Protein AF-A0A5B7I3J6-F1 (afdb_monomer_lite)

pLDDT: mean 78.13, std 15.45, range [41.97, 95.5]

Secondary structure (DSSP, 8-state):
----------------PPP-EEEETTEEEE-----SGGG-EEEEE--B-SS-B-SS-EEEEE-PPPP----S-------

Organism: Portunus trituberculatus (NCBI:txid210409)

Foldseek 3Di:
DDDDDDPPPPPPPDDDDDPDWDADPVGIDDDDDDPDPVSFAKDWAKDADPVGTDPGTDIDGGDDDDDPCPDPDDDPPDD

Sequence (79 aa):
MHSSSSSSSSSSSSTSELSGFVSTEGGSAVEFVAGSLQDYGTLQCWAQNTVGKMTEPCLYHVVPARVKDIGGSLGVMDA

Structure (mmCIF, N/CA/C/O backbone):
data_AF-A0A5B7I3J6-F1
#
_entry.id   AF-A0A5B7I3J6-F1
#
loop_
_atom_site.group_PDB
_atom_site.id
_atom_site.type_symbol
_atom_site.label_atom_id
_atom_site.label_alt_id
_atom_site.label_comp_id
_atom_site.label_asym_id
_atom_site.label_entity_id
_atom_site.label_seq_id
_atom_site.pdbx_PDB_ins_code
_atom_site.Cartn_x
_atom_site.Cartn_y
_atom_site.Cartn_z
_atom_site.occupancy
_atom_site.B_iso_or_equiv
_atom_site.auth_seq_id
_atom_site.auth_comp_id
_atom_site.auth_asym_id
_atom_site.auth_atom_id
_atom_site.pdbx_PDB_model_num
ATOM 1 N N . MET A 1 1 ? -29.826 37.620 -23.368 1.00 47.31 1 MET A N 1
ATOM 2 C CA . MET A 1 1 ? -30.391 36.504 -22.581 1.00 47.31 1 MET A CA 1
ATOM 3 C C . MET A 1 1 ? -29.685 35.220 -22.994 1.00 47.31 1 MET A C 1
ATOM 5 O O . MET A 1 1 ? -30.165 34.542 -23.886 1.00 47.31 1 MET A O 1
ATOM 9 N N . HIS A 1 2 ? -28.535 34.902 -22.407 1.00 43.03 2 HIS A N 1
ATOM 10 C CA . HIS A 1 2 ? -28.064 33.517 -22.391 1.00 43.03 2 HIS A CA 1
ATOM 11 C C . HIS A 1 2 ? -27.270 33.322 -21.104 1.00 43.03 2 HIS A C 1
ATOM 13 O O . HIS A 1 2 ? -26.163 33.830 -20.949 1.00 43.03 2 HIS A O 1
ATOM 19 N N . SER A 1 3 ? -27.937 32.690 -20.145 1.00 51.56 3 SER A N 1
ATOM 20 C CA . SER A 1 3 ? -27.368 32.261 -18.879 1.00 51.56 3 SER A CA 1
ATOM 21 C C . SER A 1 3 ? -26.669 30.935 -19.141 1.00 51.56 3 SER A C 1
ATOM 23 O O . SER A 1 3 ? -27.336 29.932 -19.387 1.00 51.56 3 SER A O 1
ATOM 25 N N . SER A 1 4 ? -25.342 30.926 -19.126 1.00 57.81 4 SER A N 1
ATOM 26 C CA . SER A 1 4 ? -24.573 29.685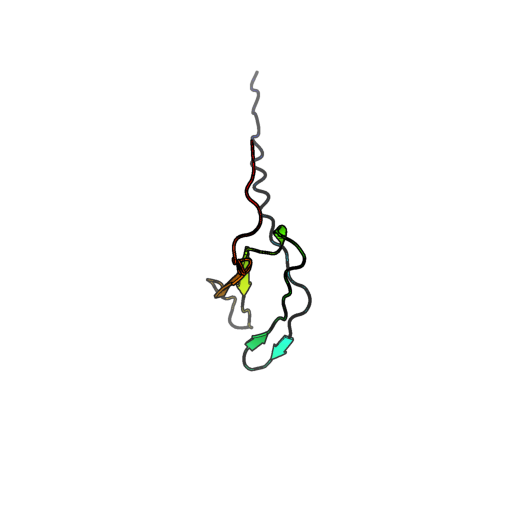 -19.176 1.00 57.81 4 SER A CA 1
ATOM 27 C C . SER A 1 4 ? -24.226 29.291 -17.746 1.00 57.81 4 SER A C 1
ATOM 29 O O . SER A 1 4 ? -23.354 29.893 -17.123 1.00 57.81 4 SER A O 1
ATOM 31 N N . SER A 1 5 ? -24.952 28.317 -17.204 1.00 67.56 5 SER A N 1
ATOM 32 C CA . SER A 1 5 ? -24.644 27.705 -15.913 1.00 67.56 5 SER A CA 1
ATOM 33 C C . SER A 1 5 ? -23.397 26.830 -16.053 1.00 67.56 5 SER A C 1
ATOM 35 O O . SER A 1 5 ? -23.433 25.816 -16.747 1.00 67.56 5 SER A O 1
ATOM 37 N N . SER A 1 6 ? -22.300 27.197 -15.391 1.00 68.56 6 SER A N 1
ATOM 38 C CA . SER A 1 6 ? -21.139 26.314 -15.238 1.00 68.56 6 SER A CA 1
ATOM 39 C C . SER A 1 6 ? -21.373 25.385 -14.049 1.00 68.56 6 SER A C 1
ATOM 41 O O . SER A 1 6 ? -21.292 25.809 -12.898 1.00 68.56 6 SER A O 1
ATOM 43 N N . SER A 1 7 ? -21.670 24.112 -14.308 1.00 67.31 7 SER A N 1
ATOM 44 C CA . SER A 1 7 ? -21.625 23.075 -13.275 1.00 67.31 7 SER A CA 1
ATOM 45 C C . SER A 1 7 ? -20.164 22.744 -12.962 1.00 67.31 7 SER A C 1
ATOM 47 O O . SER A 1 7 ? -19.531 21.987 -13.694 1.00 67.31 7 SER A O 1
ATOM 49 N N . SER A 1 8 ? -19.617 23.289 -11.873 1.00 67.31 8 SER A N 1
ATOM 50 C CA . SER A 1 8 ? -18.367 22.775 -11.299 1.00 67.31 8 SER A CA 1
ATOM 51 C C . SER A 1 8 ? -18.649 21.417 -10.666 1.00 67.31 8 SER A C 1
ATOM 53 O O . SER A 1 8 ? -19.150 21.340 -9.547 1.00 67.31 8 SER A O 1
ATOM 55 N N . SER A 1 9 ? -18.337 20.332 -11.374 1.00 66.81 9 SER A N 1
ATOM 56 C CA . SER A 1 9 ? -18.151 19.040 -10.714 1.00 66.81 9 SER A CA 1
ATOM 57 C C . SER A 1 9 ? -16.804 19.080 -10.002 1.00 66.81 9 SER A C 1
ATOM 59 O O . SER A 1 9 ? -15.776 18.734 -10.577 1.00 66.81 9 SER A O 1
ATOM 61 N N . SER A 1 10 ? -16.794 19.559 -8.759 1.00 66.00 10 SER A N 1
ATOM 62 C CA . SER A 1 10 ? -15.654 19.366 -7.864 1.00 66.00 10 SER A CA 1
ATOM 63 C C . SER A 1 10 ? -15.658 17.909 -7.423 1.00 66.00 10 SER A C 1
ATOM 65 O O . SER A 1 10 ? -16.192 17.562 -6.372 1.00 66.00 10 SER A O 1
ATOM 67 N N . SER A 1 11 ? -15.108 17.029 -8.255 1.00 63.97 11 SER A N 1
ATOM 68 C CA . SER A 1 11 ? -14.741 15.687 -7.817 1.00 63.97 11 SER A CA 1
ATOM 69 C C . SER A 1 11 ? -13.524 15.831 -6.910 1.00 63.97 11 SER A C 1
ATOM 71 O O . SER A 1 11 ? -12.383 15.749 -7.355 1.00 63.97 11 SER A O 1
ATOM 73 N N . SER A 1 12 ? -13.772 16.132 -5.636 1.00 63.81 12 SER A N 1
ATOM 74 C CA . SER A 1 12 ? -12.750 16.107 -4.595 1.00 63.81 12 SER A CA 1
ATOM 75 C C . SER A 1 12 ? -12.375 14.650 -4.339 1.00 63.81 12 SER A C 1
ATOM 77 O O . SER A 1 12 ? -12.914 14.002 -3.448 1.00 63.81 12 SER A O 1
ATOM 79 N N . SER A 1 13 ? -11.488 14.108 -5.168 1.00 66.75 13 SER A N 1
ATOM 80 C CA . SER A 1 13 ? -10.822 12.842 -4.883 1.00 66.75 13 SER A CA 1
ATOM 81 C C . SER A 1 13 ? -9.798 13.106 -3.783 1.00 66.75 13 SER A C 1
ATOM 83 O O . SER A 1 13 ? -8.723 13.642 -4.041 1.00 66.75 13 SER A O 1
ATOM 85 N N . SER A 1 14 ? -10.153 12.804 -2.537 1.00 59.66 14 SER A N 1
ATOM 86 C CA . SER A 1 14 ? -9.244 12.929 -1.398 1.00 59.66 14 SER A CA 1
ATOM 87 C C . SER A 1 14 ? -8.264 11.754 -1.393 1.00 59.66 14 SER A C 1
ATOM 89 O O . SER A 1 14 ? -8.637 10.639 -1.043 1.00 59.66 14 SER A O 1
ATOM 91 N N . THR A 1 15 ? -7.013 11.989 -1.790 1.00 64.31 15 THR A N 1
ATOM 92 C CA . THR A 1 15 ? -5.907 11.036 -1.613 1.00 64.31 15 THR A CA 1
ATOM 93 C C . THR A 1 15 ? -5.043 11.488 -0.440 1.00 64.31 15 THR A C 1
ATOM 95 O O . THR A 1 15 ? -4.407 12.539 -0.516 1.00 64.31 15 THR A O 1
ATOM 98 N N . SER A 1 16 ? -5.023 10.714 0.644 1.00 71.56 16 SER A N 1
ATOM 99 C CA . SER A 1 16 ? -4.139 10.961 1.787 1.00 71.56 16 SER A CA 1
ATOM 100 C C . SER A 1 16 ? -2.760 10.370 1.494 1.00 71.56 16 SER A C 1
ATOM 102 O O . SER A 1 16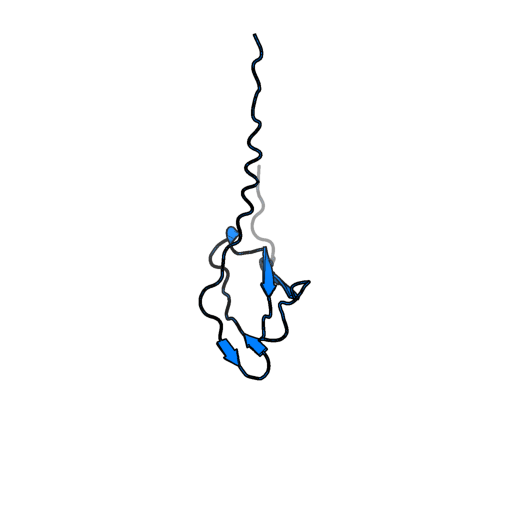 ? -2.622 9.152 1.389 1.00 71.56 16 SER A O 1
ATOM 104 N N . GLU A 1 17 ? -1.739 11.210 1.333 1.00 73.56 17 GLU A N 1
ATOM 105 C CA . GLU A 1 17 ? -0.367 10.738 1.121 1.00 73.56 17 GLU A CA 1
ATOM 106 C C . GLU A 1 17 ? 0.266 10.309 2.454 1.00 73.56 17 GLU A C 1
ATOM 108 O O . GLU A 1 17 ? 0.278 11.073 3.421 1.00 73.56 17 GLU A O 1
ATOM 113 N N . LEU A 1 18 ? 0.801 9.084 2.516 1.00 79.44 18 LEU A N 1
ATOM 114 C CA . LEU A 1 18 ? 1.572 8.630 3.674 1.00 79.44 18 LEU A CA 1
ATOM 115 C C . LEU A 1 18 ? 2.972 9.250 3.644 1.00 79.44 18 LEU A C 1
ATOM 117 O O . LEU A 1 18 ? 3.694 9.136 2.654 1.00 79.44 18 LEU A O 1
ATOM 121 N N . SER A 1 19 ? 3.375 9.859 4.758 1.00 71.88 19 SER A N 1
ATOM 122 C CA . SER A 1 19 ? 4.733 10.371 4.953 1.00 71.88 19 SER A CA 1
ATOM 123 C C . SER A 1 19 ? 5.591 9.325 5.671 1.00 71.88 19 SER A C 1
ATOM 125 O O . SER A 1 19 ? 5.146 8.742 6.655 1.00 71.88 19 SER A O 1
ATOM 127 N N . GLY A 1 20 ? 6.818 9.095 5.194 1.00 79.75 20 GLY A N 1
ATOM 128 C CA . GLY A 1 20 ? 7.777 8.182 5.830 1.00 79.75 20 GLY A CA 1
ATOM 129 C C . GLY A 1 20 ? 7.757 6.756 5.276 1.00 79.75 20 GLY A C 1
ATOM 130 O O . GLY A 1 20 ? 7.313 5.823 5.936 1.00 79.75 20 GLY A O 1
ATOM 131 N N . PHE A 1 21 ? 8.302 6.574 4.074 1.00 87.00 21 PHE A N 1
ATOM 132 C CA . PHE A 1 21 ? 8.634 5.260 3.523 1.00 87.00 21 PHE A CA 1
ATOM 133 C C . PHE A 1 21 ? 10.146 5.150 3.324 1.00 87.00 21 PHE A C 1
ATOM 135 O O . PHE A 1 21 ? 10.830 6.140 3.059 1.00 87.00 21 PHE A O 1
ATOM 142 N N . VAL A 1 22 ? 10.675 3.935 3.429 1.00 89.62 22 VAL A N 1
ATOM 143 C CA . VAL A 1 22 ? 12.067 3.631 3.095 1.00 89.62 22 VAL A CA 1
ATOM 144 C C . VAL A 1 22 ? 12.110 3.005 1.711 1.00 89.62 22 VAL A C 1
ATOM 146 O O . VAL A 1 22 ? 11.336 2.100 1.417 1.00 89.62 22 VAL A O 1
ATOM 149 N N . SER A 1 23 ? 13.002 3.488 0.848 1.00 87.31 23 SER A N 1
ATOM 150 C CA . SER A 1 23 ? 13.268 2.873 -0.455 1.00 87.31 23 SER A CA 1
ATOM 151 C C . SER A 1 23 ? 14.674 2.301 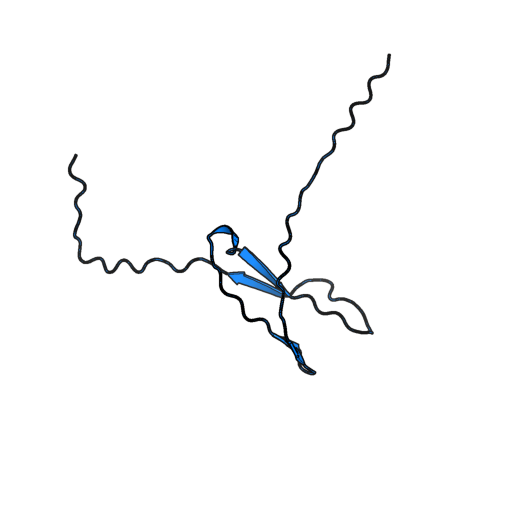-0.471 1.00 87.31 23 SER A C 1
ATOM 153 O O . SER A 1 23 ? 15.638 2.991 -0.149 1.00 87.31 23 SER A O 1
ATOM 155 N N . THR A 1 24 ? 14.774 1.029 -0.830 1.00 85.69 24 THR A N 1
ATOM 156 C CA . THR A 1 24 ? 16.018 0.264 -0.931 1.00 85.69 24 THR A CA 1
ATOM 157 C C . THR A 1 24 ? 16.163 -0.298 -2.343 1.00 85.69 24 THR A C 1
ATOM 159 O O . THR A 1 24 ? 15.224 -0.252 -3.136 1.00 85.69 24 THR A O 1
ATOM 162 N N . GLU A 1 25 ? 17.330 -0.858 -2.659 1.00 81.56 25 GLU A N 1
ATOM 163 C CA . GLU A 1 25 ? 17.643 -1.414 -3.985 1.00 81.56 25 GLU A CA 1
ATOM 164 C C . GLU A 1 25 ? 16.683 -2.543 -4.425 1.00 81.56 25 GLU A C 1
ATOM 166 O O . GLU A 1 25 ? 16.525 -2.790 -5.617 1.00 81.56 25 GLU A O 1
ATOM 171 N N . GLY A 1 26 ? 15.986 -3.185 -3.478 1.00 81.25 26 GLY A N 1
ATOM 172 C CA . GLY A 1 26 ? 14.999 -4.240 -3.740 1.00 81.25 26 GLY A CA 1
ATOM 173 C C . GLY A 1 26 ? 13.529 -3.816 -3.640 1.00 81.25 26 GLY A C 1
ATOM 174 O O . GLY A 1 26 ? 12.656 -4.654 -3.854 1.00 81.25 26 GLY A O 1
ATOM 175 N N . GLY A 1 27 ? 13.231 -2.555 -3.302 1.00 83.75 27 GLY A N 1
ATOM 176 C CA . GLY A 1 27 ? 11.856 -2.064 -3.173 1.00 83.75 27 GLY A CA 1
ATOM 177 C C . GLY A 1 27 ? 11.649 -1.048 -2.051 1.00 83.75 27 GLY A C 1
ATOM 178 O O . GLY A 1 27 ? 12.587 -0.655 -1.352 1.00 83.75 27 GLY A O 1
ATOM 179 N N . SER A 1 28 ? 10.394 -0.637 -1.877 1.00 86.88 28 SER A N 1
ATOM 180 C CA . SER A 1 28 ? 9.984 0.345 -0.871 1.00 86.88 28 SER A CA 1
ATOM 181 C C . SER A 1 28 ? 9.115 -0.297 0.208 1.00 86.88 28 SER A C 1
ATOM 183 O O . SER A 1 28 ? 8.251 -1.120 -0.093 1.00 86.88 28 SER A O 1
ATOM 185 N N . ALA A 1 29 ? 9.334 0.093 1.461 1.00 88.25 29 ALA A N 1
ATOM 186 C CA . ALA A 1 29 ? 8.558 -0.349 2.612 1.00 88.25 29 ALA A CA 1
ATOM 187 C C . ALA A 1 29 ? 8.020 0.856 3.393 1.00 88.25 29 ALA A C 1
ATOM 189 O O . ALA A 1 29 ? 8.681 1.890 3.502 1.00 88.25 29 ALA A O 1
ATOM 190 N N . VAL A 1 30 ? 6.818 0.707 3.945 1.00 89.38 30 VAL A N 1
ATOM 191 C CA . VAL A 1 30 ? 6.152 1.704 4.787 1.00 89.38 30 VAL A CA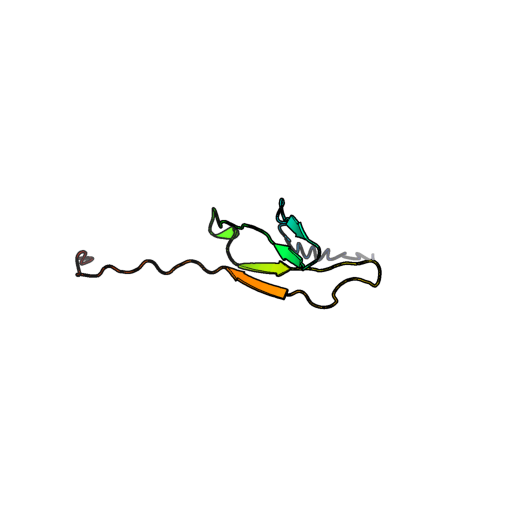 1
ATOM 192 C C . VAL A 1 30 ? 5.555 1.007 6.002 1.00 89.38 30 VAL A C 1
ATOM 194 O O . VAL A 1 30 ? 5.011 -0.092 5.884 1.00 89.38 30 VAL A O 1
ATOM 197 N N . GLU A 1 31 ? 5.662 1.643 7.164 1.00 89.88 31 GLU A N 1
ATOM 198 C CA . GLU A 1 31 ? 4.961 1.220 8.373 1.00 89.88 31 GLU A CA 1
ATOM 199 C C . GLU A 1 31 ? 3.705 2.082 8.523 1.00 89.88 31 GLU A C 1
ATOM 201 O O . GLU A 1 31 ? 3.780 3.309 8.504 1.00 89.88 31 GLU A O 1
ATOM 206 N N . PHE A 1 32 ? 2.539 1.444 8.618 1.00 89.75 32 PHE A N 1
ATOM 207 C CA . PHE A 1 32 ? 1.254 2.132 8.682 1.00 89.75 32 PHE A CA 1
ATOM 208 C C . PHE A 1 32 ? 0.423 1.616 9.852 1.00 89.75 32 PHE A C 1
ATOM 210 O O . PHE A 1 32 ? 0.205 0.412 9.990 1.00 89.75 32 PHE A O 1
ATOM 217 N N . VAL A 1 33 ? -0.083 2.544 10.662 1.00 89.56 33 VAL A N 1
ATOM 218 C CA . VAL A 1 33 ? -0.994 2.270 11.775 1.00 89.56 33 VAL A CA 1
ATOM 219 C C . VAL A 1 33 ? -2.236 3.136 11.592 1.00 89.56 33 VAL A C 1
ATOM 221 O O . VAL A 1 33 ? -2.144 4.361 11.612 1.00 89.56 33 VAL A O 1
ATOM 224 N N . ALA A 1 34 ? -3.398 2.504 11.422 1.00 90.00 34 ALA A N 1
ATOM 225 C CA . ALA A 1 34 ? -4.676 3.208 11.338 1.00 90.00 34 ALA A CA 1
ATOM 226 C C . ALA A 1 34 ? -5.058 3.766 12.721 1.00 90.00 34 ALA A C 1
ATOM 228 O O . ALA A 1 34 ? -5.283 2.996 13.658 1.00 90.00 34 ALA A O 1
ATOM 229 N N . GLY A 1 35 ? -5.113 5.094 12.856 1.00 89.25 35 GLY A N 1
ATOM 230 C CA . GLY A 1 35 ? -5.443 5.774 14.114 1.00 89.25 35 GLY A CA 1
ATOM 231 C C . GLY A 1 35 ? -6.936 6.065 14.282 1.00 89.25 35 GLY A C 1
ATOM 232 O O . GLY A 1 35 ? -7.413 6.273 15.397 1.00 89.25 35 GLY A O 1
ATOM 233 N N . SER A 1 36 ? -7.686 6.072 13.182 1.00 90.19 36 SER A N 1
ATOM 234 C CA . SER A 1 36 ? -9.104 6.403 13.122 1.00 90.19 36 SER A CA 1
ATOM 235 C C . SER A 1 36 ? -9.838 5.579 12.061 1.00 90.19 36 SER A C 1
ATOM 237 O O . SER A 1 36 ? -9.232 4.958 11.189 1.00 90.19 36 SER A O 1
ATOM 239 N N . LEU A 1 37 ? -11.176 5.615 12.088 1.00 88.31 37 LEU A N 1
ATOM 240 C CA . LEU A 1 37 ? -11.996 4.914 11.094 1.00 88.31 37 LEU A CA 1
ATOM 241 C C . LEU A 1 37 ? -11.768 5.401 9.651 1.00 88.31 37 LEU A C 1
ATOM 243 O O . LEU A 1 37 ? -12.032 4.655 8.714 1.00 88.31 37 LEU A O 1
ATOM 247 N N . GLN A 1 38 ? -11.289 6.636 9.483 1.00 89.12 38 GLN A N 1
ATOM 248 C CA . GLN A 1 38 ? -11.033 7.256 8.179 1.00 89.12 38 GLN A CA 1
ATOM 249 C C . GLN A 1 38 ? -9.720 6.774 7.547 1.00 89.12 38 GLN A C 1
ATOM 251 O O . GLN A 1 38 ? -9.529 6.952 6.349 1.00 89.12 38 GLN A O 1
ATOM 256 N N . ASP A 1 39 ? -8.839 6.155 8.338 1.00 88.88 39 ASP A N 1
ATOM 257 C CA . ASP A 1 39 ? -7.550 5.637 7.872 1.00 88.88 39 ASP A CA 1
ATOM 258 C C . ASP A 1 39 ? -7.679 4.227 7.269 1.00 88.88 39 ASP A C 1
ATOM 260 O O . ASP A 1 39 ? -6.782 3.759 6.567 1.00 88.88 39 ASP A O 1
ATOM 264 N N . TYR A 1 40 ? -8.793 3.531 7.526 1.00 91.38 40 TYR A N 1
ATOM 265 C CA . TYR A 1 40 ? -9.099 2.271 6.852 1.00 91.38 40 TYR A CA 1
ATOM 266 C C . TYR A 1 40 ? -9.457 2.519 5.387 1.00 91.38 40 TYR A C 1
ATOM 268 O O . TYR A 1 40 ? -10.158 3.469 5.044 1.00 91.38 40 TYR A O 1
ATOM 276 N N . GLY A 1 41 ? -9.010 1.623 4.514 1.00 92.62 41 GLY A N 1
ATOM 277 C CA . GLY A 1 41 ? -9.178 1.776 3.076 1.00 92.62 41 GLY A CA 1
ATOM 278 C C . GLY A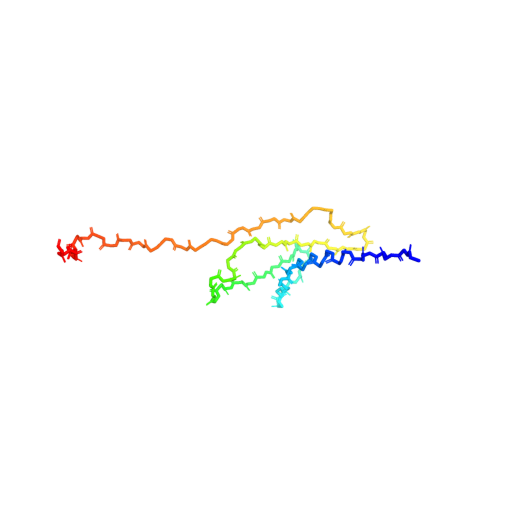 1 41 ? -8.129 1.002 2.293 1.00 92.62 41 GLY A C 1
ATOM 279 O O . GLY A 1 41 ? -7.593 -0.004 2.764 1.00 92.62 41 GLY A O 1
ATOM 280 N N . THR A 1 42 ? -7.841 1.474 1.083 1.00 92.81 42 THR A N 1
ATOM 281 C CA . THR A 1 42 ? -6.871 0.849 0.183 1.00 92.81 42 THR A CA 1
ATOM 282 C C . THR A 1 42 ? -5.614 1.702 0.085 1.00 92.81 42 THR A C 1
ATOM 284 O O . THR A 1 42 ? -5.654 2.825 -0.411 1.00 92.81 42 THR A O 1
ATOM 287 N N . LEU A 1 43 ? -4.484 1.144 0.510 1.00 91.81 43 LEU A N 1
ATOM 288 C CA . LEU A 1 43 ? -3.162 1.705 0.265 1.00 91.81 43 LEU A CA 1
ATOM 289 C C . LEU A 1 43 ? -2.727 1.358 -1.159 1.00 91.81 43 LEU A C 1
ATOM 291 O O . LEU A 1 43 ? -2.829 0.205 -1.584 1.00 91.81 43 LEU A O 1
ATOM 295 N N . GLN A 1 44 ? -2.229 2.358 -1.880 1.00 91.69 44 GLN A N 1
ATOM 296 C CA . GLN A 1 44 ? -1.718 2.217 -3.240 1.00 91.69 44 GLN A CA 1
ATOM 297 C C . GLN A 1 44 ? -0.208 2.447 -3.240 1.00 91.69 44 GLN A C 1
ATOM 299 O O . GLN A 1 44 ? 0.254 3.537 -2.906 1.00 91.69 44 GLN A O 1
ATOM 304 N N . CYS A 1 45 ? 0.562 1.431 -3.619 1.00 88.88 45 CYS A N 1
ATOM 305 C CA . CYS A 1 45 ? 2.005 1.557 -3.780 1.00 88.88 45 CYS A CA 1
ATOM 306 C C . CYS A 1 45 ? 2.336 1.841 -5.246 1.00 88.88 45 CYS A C 1
ATOM 308 O O . CYS A 1 45 ? 1.980 1.062 -6.133 1.00 88.88 45 CYS A O 1
ATOM 310 N N . TRP A 1 46 ? 3.030 2.954 -5.477 1.00 90.31 46 TRP A N 1
ATOM 311 C CA . TRP A 1 46 ? 3.463 3.403 -6.793 1.00 90.31 46 TRP A CA 1
ATOM 312 C C . TRP A 1 46 ? 4.983 3.347 -6.886 1.00 90.31 46 TRP A C 1
ATOM 314 O O . TRP A 1 46 ? 5.682 3.912 -6.049 1.00 90.31 46 TRP A O 1
ATOM 324 N N . ALA A 1 47 ? 5.495 2.703 -7.933 1.00 88.44 47 ALA A N 1
ATOM 325 C CA . ALA A 1 47 ? 6.922 2.695 -8.228 1.00 88.44 47 ALA A CA 1
ATOM 326 C C . ALA A 1 47 ? 7.258 3.672 -9.361 1.00 88.44 47 ALA A C 1
ATOM 328 O O . ALA A 1 47 ? 6.545 3.763 -10.365 1.00 88.44 47 ALA A O 1
ATOM 329 N N . GLN A 1 48 ? 8.386 4.365 -9.224 1.00 87.94 48 GLN A N 1
ATOM 330 C CA . GLN A 1 48 ? 8.964 5.190 -10.277 1.00 87.94 48 GLN A CA 1
ATOM 331 C C . GLN A 1 48 ? 10.480 4.997 -10.318 1.00 87.94 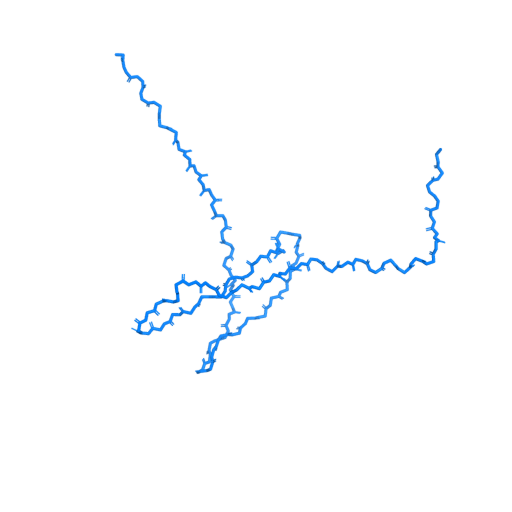48 GLN A C 1
ATOM 333 O O . GLN A 1 48 ? 11.146 5.038 -9.289 1.00 87.94 48 GLN A O 1
ATOM 338 N N . ASN A 1 49 ? 11.026 4.834 -11.520 1.00 87.56 49 ASN A N 1
ATOM 339 C CA . ASN A 1 49 ? 12.462 4.853 -11.780 1.00 87.56 49 ASN A CA 1
ATOM 340 C C . ASN A 1 49 ? 12.768 5.715 -13.021 1.00 87.56 49 ASN A C 1
ATOM 342 O O . ASN A 1 49 ? 11.895 6.408 -13.545 1.00 87.56 49 ASN A O 1
ATOM 346 N N . THR A 1 50 ? 14.018 5.694 -13.490 1.00 92.94 50 THR A N 1
ATOM 347 C CA . THR A 1 50 ? 14.449 6.448 -14.682 1.00 92.94 50 THR A CA 1
ATOM 348 C C . THR A 1 50 ? 13.837 5.938 -15.986 1.00 92.94 50 THR A C 1
ATOM 350 O O . THR A 1 50 ? 13.771 6.694 -16.950 1.00 92.94 50 THR A O 1
ATOM 353 N N . VAL A 1 51 ? 13.379 4.682 -16.027 1.00 93.31 51 VAL A N 1
ATOM 354 C CA . VAL A 1 51 ? 12.702 4.092 -17.192 1.00 93.31 51 VAL A CA 1
ATOM 355 C C . VAL A 1 51 ? 11.257 4.582 -17.274 1.00 93.31 51 VAL A C 1
ATOM 357 O O . VAL A 1 51 ? 10.765 4.858 -18.366 1.00 93.31 51 VAL A O 1
ATOM 360 N N . GLY A 1 52 ? 10.575 4.725 -16.135 1.00 93.69 52 GLY A N 1
ATOM 361 C CA . GLY A 1 52 ? 9.216 5.248 -16.111 1.00 93.69 52 GLY A CA 1
ATOM 362 C C . GLY A 1 52 ? 8.499 5.116 -14.772 1.00 93.69 52 GLY A C 1
ATOM 363 O O . GLY A 1 52 ? 9.086 4.810 -13.733 1.00 93.69 52 GLY A O 1
ATOM 364 N N . LYS A 1 53 ? 7.190 5.374 -14.821 1.00 92.88 53 LYS A N 1
ATOM 365 C CA . LYS A 1 53 ? 6.254 5.196 -13.707 1.00 92.88 53 LYS A CA 1
ATOM 366 C C . LYS A 1 53 ? 5.431 3.933 -13.926 1.00 92.88 53 LYS A C 1
ATOM 368 O O . LYS A 1 53 ? 5.027 3.641 -15.049 1.00 92.88 53 LYS A O 1
ATOM 373 N N . MET A 1 54 ? 5.165 3.221 -12.842 1.00 93.00 54 MET A N 1
ATOM 374 C CA . MET A 1 54 ? 4.210 2.120 -12.800 1.00 93.00 54 MET A CA 1
ATOM 375 C C . MET A 1 54 ? 2.832 2.582 -13.305 1.00 93.00 54 MET A C 1
ATOM 377 O O . MET A 1 54 ? 2.375 3.664 -12.943 1.00 93.00 54 MET A O 1
ATOM 381 N N . THR A 1 55 ? 2.189 1.782 -14.158 1.00 95.50 55 THR A N 1
ATOM 382 C CA . THR A 1 55 ? 0.883 2.119 -14.759 1.00 95.50 55 THR A CA 1
ATOM 383 C C . THR A 1 55 ? -0.288 1.784 -13.839 1.00 95.50 55 THR A C 1
ATOM 385 O O . THR A 1 55 ? -1.255 2.537 -13.790 1.00 95.50 55 THR A O 1
ATOM 388 N N . GLU A 1 56 ? -0.184 0.693 -13.080 1.00 95.44 56 GLU A N 1
ATOM 389 C CA . GLU A 1 56 ? -1.202 0.246 -12.126 1.00 95.44 56 GLU A CA 1
ATOM 390 C C . GLU A 1 56 ? -0.555 -0.006 -10.761 1.00 95.44 56 GLU A C 1
ATOM 392 O O . GLU A 1 56 ? 0.456 -0.709 -10.710 1.00 95.44 56 GLU A O 1
ATOM 397 N N . PRO A 1 57 ? -1.099 0.546 -9.664 1.00 93.00 57 PRO A N 1
ATOM 398 C CA . PRO A 1 57 ? -0.483 0.434 -8.351 1.00 93.00 57 PRO A CA 1
ATOM 399 C C . PRO A 1 57 ? -0.681 -0.952 -7.746 1.00 93.00 57 PRO A C 1
ATOM 401 O O . PRO A 1 57 ? -1.697 -1.614 -7.970 1.00 93.00 57 PRO A O 1
ATOM 404 N N . CYS A 1 58 ? 0.226 -1.341 -6.853 1.00 91.06 58 CYS A N 1
ATOM 405 C CA . CYS A 1 58 ? -0.039 -2.463 -5.958 1.00 91.06 58 CYS A CA 1
ATOM 406 C C . CYS A 1 58 ? -1.050 -2.025 -4.886 1.00 91.06 58 CYS A C 1
ATOM 408 O O . CYS A 1 58 ? -0.861 -0.986 -4.251 1.00 91.06 58 CYS A O 1
ATOM 410 N N . LEU A 1 59 ? -2.102 -2.818 -4.666 1.00 93.50 59 LEU A N 1
ATOM 411 C CA . LEU A 1 59 ? -3.172 -2.499 -3.717 1.00 93.50 59 LEU A CA 1
ATOM 412 C C . LEU A 1 59 ? -3.054 -3.331 -2.439 1.00 93.50 59 LEU A C 1
ATOM 414 O O . LEU A 1 59 ? -2.960 -4.557 -2.497 1.00 93.50 59 LEU A O 1
ATOM 418 N N . TYR A 1 60 ? -3.151 -2.674 -1.286 1.00 93.12 60 TYR A N 1
ATOM 419 C CA . TYR A 1 60 ? -3.258 -3.328 0.016 1.00 93.12 60 TYR A CA 1
ATOM 420 C C . TYR A 1 60 ? -4.473 -2.800 0.775 1.00 93.12 60 TYR A C 1
ATOM 422 O O . TYR A 1 60 ? -4.622 -1.595 0.951 1.00 93.12 60 TYR A O 1
ATOM 430 N N . HIS A 1 61 ? -5.353 -3.693 1.222 1.00 93.81 61 HIS A N 1
ATOM 431 C CA . HIS A 1 61 ? -6.604 -3.316 1.878 1.00 93.81 61 HIS A CA 1
ATOM 432 C C . HIS A 1 61 ? -6.458 -3.422 3.394 1.00 93.81 61 HIS A C 1
ATOM 434 O O . HIS A 1 61 ? -6.292 -4.516 3.933 1.00 93.81 61 HIS A O 1
ATOM 440 N N . VAL A 1 62 ? -6.552 -2.285 4.078 1.00 92.81 62 VAL A N 1
ATOM 441 C CA . VAL A 1 62 ? -6.549 -2.210 5.537 1.00 92.81 62 VAL A CA 1
ATOM 442 C C . VAL A 1 62 ? -7.996 -2.167 6.002 1.00 92.81 62 VAL A C 1
ATOM 444 O O . VAL A 1 62 ? -8.700 -1.179 5.796 1.00 92.81 62 VAL A O 1
ATOM 447 N N . VAL A 1 63 ? -8.445 -3.254 6.623 1.00 92.81 63 VAL A N 1
ATOM 448 C CA . VAL A 1 63 ? -9.805 -3.391 7.155 1.00 92.81 63 VAL A CA 1
ATOM 449 C C . VAL A 1 63 ? -9.776 -3.419 8.682 1.00 92.81 63 VAL A C 1
ATOM 451 O O . VAL A 1 63 ? -8.805 -3.917 9.262 1.00 92.81 63 VAL A O 1
ATOM 454 N N . PRO A 1 64 ? -10.818 -2.910 9.359 1.00 91.19 64 PRO A N 1
ATOM 455 C CA . PRO A 1 64 ? -10.902 -3.002 10.806 1.00 91.19 64 PRO A CA 1
ATOM 456 C C . PRO A 1 64 ? -10.926 -4.467 11.241 1.00 91.19 64 PRO A C 1
ATOM 458 O O . PRO A 1 64 ? -11.621 -5.305 10.656 1.00 91.19 64 PRO A O 1
ATOM 461 N N . ALA A 1 65 ? -10.174 -4.776 12.297 1.00 87.50 65 ALA A N 1
ATOM 462 C CA . ALA A 1 65 ? -10.280 -6.072 12.940 1.00 87.50 65 ALA A CA 1
ATOM 463 C C . ALA A 1 65 ? -11.697 -6.230 13.503 1.00 87.50 65 ALA A C 1
ATOM 465 O O . ALA A 1 65 ? -12.262 -5.292 14.072 1.00 87.50 65 ALA A O 1
ATOM 466 N N . ARG A 1 66 ? -12.278 -7.426 13.374 1.00 79.75 66 ARG A N 1
ATOM 467 C CA . ARG A 1 66 ? -13.511 -7.714 14.107 1.00 79.75 66 ARG A CA 1
ATOM 468 C C . ARG A 1 66 ? -13.191 -7.692 15.593 1.00 79.75 66 ARG A C 1
ATOM 470 O O . ARG A 1 66 ? -12.209 -8.307 16.016 1.00 79.75 66 ARG A O 1
ATOM 477 N N . VAL A 1 67 ? -14.044 -7.038 16.378 1.00 76.00 67 VAL A N 1
ATOM 478 C CA . VAL A 1 67 ? -14.066 -7.307 17.812 1.00 76.00 67 VAL A CA 1
ATOM 479 C C . VAL A 1 67 ? -14.314 -8.805 17.946 1.00 76.00 67 VAL A C 1
ATOM 481 O O . VAL A 1 67 ? -15.231 -9.359 17.341 1.00 76.00 67 VAL A O 1
ATOM 484 N N . LYS A 1 68 ? -13.412 -9.494 18.638 1.00 61.09 68 LYS A N 1
ATOM 485 C CA . LYS A 1 68 ? -13.648 -10.883 18.986 1.00 61.09 68 LYS A CA 1
ATOM 486 C C . LYS A 1 68 ? -14.682 -10.815 20.093 1.00 61.09 68 LYS A C 1
ATOM 488 O O . LYS A 1 68 ? -14.328 -10.468 21.216 1.00 61.09 68 LYS A O 1
ATOM 493 N N . ASP A 1 69 ? -15.942 -11.078 19.764 1.00 62.59 69 ASP A N 1
ATOM 494 C CA . ASP A 1 69 ? -16.949 -11.376 20.770 1.00 62.59 69 ASP A CA 1
ATOM 495 C C . ASP A 1 69 ? -16.401 -12.535 21.608 1.00 62.59 69 ASP A C 1
ATOM 497 O O . ASP A 1 69 ? -16.482 -13.704 21.225 1.00 62.59 69 ASP A O 1
ATOM 501 N N . ILE A 1 70 ? -15.794 -12.228 22.757 1.00 65.31 70 ILE A N 1
ATOM 502 C CA . ILE A 1 70 ? -15.598 -13.206 23.826 1.00 65.31 70 ILE A CA 1
ATOM 503 C C . ILE A 1 70 ? -16.979 -13.378 24.467 1.00 65.31 70 ILE A C 1
ATOM 505 O O . ILE A 1 70 ? -17.248 -12.957 25.585 1.00 65.31 70 ILE A O 1
ATOM 509 N N . GLY A 1 71 ? -17.896 -13.919 23.667 1.00 55.34 71 GLY A N 1
ATOM 510 C CA . GLY A 1 71 ? -19.302 -14.093 23.971 1.00 55.34 71 GLY A CA 1
ATOM 511 C C . GLY A 1 71 ? -19.519 -15.386 24.735 1.00 55.34 71 GLY A C 1
ATOM 512 O O . GLY A 1 71 ? -20.085 -16.338 24.208 1.00 55.34 71 GLY A O 1
ATOM 513 N N . GLY A 1 72 ? -19.112 -15.398 26.002 1.00 52.50 72 GLY A N 1
ATOM 514 C CA . GLY A 1 72 ? -20.059 -15.861 27.005 1.00 52.50 72 GLY A CA 1
ATOM 515 C C . GLY A 1 72 ? -21.118 -14.768 27.122 1.00 52.50 72 GLY A C 1
ATOM 516 O O . GLY A 1 72 ? -20.774 -13.615 27.360 1.00 52.50 72 GLY A O 1
ATOM 517 N N . SER A 1 73 ? -22.383 -15.099 26.875 1.00 58.66 73 SER A N 1
ATOM 518 C CA . SER A 1 73 ? -23.496 -14.155 26.961 1.00 58.66 73 SER A CA 1
ATOM 519 C C . SER A 1 73 ? -23.492 -13.399 28.295 1.00 58.66 73 SER A C 1
ATOM 521 O O . SER A 1 73 ? -23.618 -14.027 29.346 1.00 58.66 73 SER A O 1
ATOM 523 N N . LEU A 1 74 ? -23.439 -12.068 28.272 1.00 55.88 74 LEU A N 1
ATOM 524 C CA . LEU A 1 74 ? -23.968 -11.260 29.367 1.00 55.88 74 LEU A CA 1
ATOM 525 C C . LEU A 1 74 ? -24.408 -9.899 28.827 1.00 55.88 74 LEU A C 1
ATOM 527 O O . LEU A 1 74 ? -23.583 -9.098 28.398 1.00 55.88 74 LEU A O 1
ATOM 531 N N . GLY A 1 75 ? -25.719 -9.668 28.836 1.00 48.59 75 GLY A N 1
ATOM 532 C CA . GLY A 1 75 ? -26.327 -8.409 28.416 1.00 48.59 75 GLY A CA 1
ATOM 533 C C . GLY A 1 75 ? -27.579 -8.616 27.579 1.00 48.59 75 GLY A C 1
ATOM 534 O O . GLY A 1 75 ? -27.636 -8.185 26.435 1.00 48.59 75 GLY A O 1
ATOM 535 N N . VAL A 1 76 ? -28.566 -9.309 28.145 1.00 57.44 76 VAL A N 1
ATOM 536 C CA . VAL A 1 76 ? -29.962 -9.179 27.726 1.00 57.44 76 VAL A CA 1
ATOM 537 C C . VAL A 1 76 ? -30.313 -7.684 27.697 1.00 57.44 76 VAL A C 1
ATOM 539 O O . VAL A 1 76 ? -30.148 -6.987 28.697 1.00 57.44 76 VAL A O 1
ATOM 542 N N . MET A 1 77 ? -30.727 -7.168 26.538 1.00 57.97 77 MET A N 1
ATOM 543 C CA . MET A 1 77 ? -31.503 -5.932 26.495 1.00 57.97 77 MET A CA 1
ATOM 544 C C . MET A 1 77 ? -32.942 -6.313 26.838 1.00 57.97 77 MET A C 1
ATOM 546 O O . MET A 1 77 ? -33.678 -6.783 25.973 1.00 57.97 77 MET A O 1
ATOM 550 N N . ASP A 1 78 ? -33.308 -6.154 28.108 1.00 46.72 78 ASP A N 1
ATOM 551 C CA . ASP A 1 78 ? -34.705 -6.093 28.532 1.00 46.72 78 ASP A CA 1
ATOM 552 C C . ASP A 1 78 ? -35.326 -4.781 28.024 1.00 46.72 78 ASP A C 1
ATOM 554 O O . ASP A 1 78 ? -34.808 -3.693 28.303 1.00 46.72 78 ASP A O 1
ATOM 558 N N . ALA A 1 79 ? -36.434 -4.901 27.290 1.00 41.97 79 ALA A N 1
ATOM 559 C CA . ALA A 1 79 ? -37.447 -3.865 27.091 1.00 41.97 79 ALA A CA 1
ATOM 560 C C . ALA A 1 79 ? -38.810 -4.523 26.840 1.00 41.97 79 ALA A C 1
ATOM 562 O O . ALA A 1 79 ? -38.879 -5.409 25.956 1.00 41.97 79 ALA A O 1
#

Radius of gyration: 22.24 Å; chains: 1; bounding box: 55×52×52 Å